Protein AF-A0A524DZW6-F1 (afdb_monomer_lite)

pLDDT: mean 92.87, std 7.72, range [63.53, 98.69]

Structure (mmCIF, N/CA/C/O backbone):
data_AF-A0A524DZW6-F1
#
_entry.id   AF-A0A524DZW6-F1
#
loop_
_atom_site.group_PDB
_atom_site.id
_atom_site.type_symbol
_atom_site.label_atom_id
_atom_site.label_alt_id
_atom_site.label_comp_id
_atom_site.label_asym_id
_atom_site.label_entity_id
_atom_site.label_seq_id
_atom_site.pdbx_PDB_ins_code
_atom_site.Cartn_x
_atom_site.Cartn_y
_atom_site.Cartn_z
_atom_site.occupancy
_atom_site.B_iso_or_equiv
_atom_site.auth_seq_id
_atom_site.auth_comp_id
_atom_site.auth_asym_id
_atom_site.auth_atom_id
_atom_site.pdbx_PDB_model_num
ATOM 1 N N . MET A 1 1 ? 22.801 -3.478 -17.482 1.00 74.00 1 MET A N 1
ATOM 2 C CA . MET A 1 1 ? 22.401 -4.750 -16.836 1.00 74.00 1 MET A CA 1
ATOM 3 C C . MET A 1 1 ? 21.561 -4.509 -15.580 1.00 74.00 1 MET A C 1
ATOM 5 O O . MET A 1 1 ? 20.403 -4.886 -15.605 1.00 74.00 1 MET A O 1
ATOM 9 N N . LEU A 1 2 ? 22.064 -3.828 -14.534 1.00 88.62 2 LEU A N 1
ATOM 10 C CA . LEU A 1 2 ? 21.329 -3.587 -13.270 1.00 88.62 2 LEU A CA 1
ATOM 11 C C . LEU A 1 2 ? 19.924 -2.978 -13.449 1.00 88.62 2 LEU A C 1
ATOM 13 O O . LEU A 1 2 ? 18.969 -3.442 -12.839 1.00 88.62 2 LEU A O 1
ATOM 17 N N . GLN A 1 3 ? 19.786 -1.984 -14.328 1.00 87.69 3 GLN A N 1
ATOM 18 C CA . GLN A 1 3 ? 18.504 -1.332 -14.609 1.00 87.69 3 GLN A CA 1
ATOM 19 C C . GLN A 1 3 ? 17.431 -2.309 -15.115 1.00 87.69 3 GLN A C 1
ATOM 21 O O . GLN A 1 3 ? 16.285 -2.220 -14.696 1.00 87.69 3 GLN A O 1
ATOM 26 N N . ILE A 1 4 ? 17.802 -3.269 -15.968 1.00 87.12 4 ILE A N 1
ATOM 27 C CA . ILE A 1 4 ? 16.864 -4.262 -16.514 1.00 87.12 4 ILE A CA 1
ATOM 28 C C . ILE A 1 4 ? 16.353 -5.167 -15.389 1.00 87.12 4 ILE A C 1
ATOM 30 O O . ILE A 1 4 ? 15.156 -5.424 -15.305 1.00 87.12 4 ILE A O 1
ATOM 34 N N . TYR A 1 5 ? 17.240 -5.584 -14.480 1.00 90.31 5 TYR A N 1
ATOM 35 C CA . TYR A 1 5 ? 16.850 -6.365 -13.308 1.00 90.31 5 TYR A CA 1
ATOM 36 C C . TYR A 1 5 ? 15.895 -5.586 -12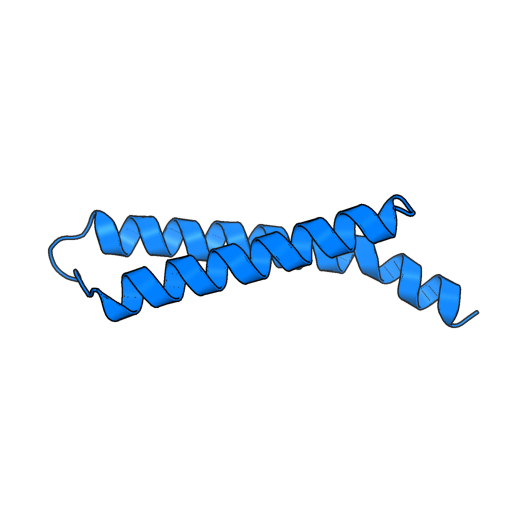.395 1.00 90.31 5 TYR A C 1
ATOM 38 O O . TYR A 1 5 ? 14.885 -6.135 -11.969 1.00 90.31 5 TYR A O 1
ATOM 46 N N . LEU A 1 6 ? 16.150 -4.301 -12.142 1.00 89.56 6 LEU A N 1
ATOM 47 C CA . LEU A 1 6 ? 15.265 -3.481 -11.307 1.00 89.56 6 LEU A CA 1
ATOM 48 C C . LEU A 1 6 ? 13.876 -3.298 -11.929 1.00 89.56 6 LEU A C 1
ATOM 50 O O . LEU A 1 6 ? 12.878 -3.487 -11.241 1.00 89.56 6 LEU A O 1
ATOM 54 N N . VAL A 1 7 ? 13.804 -3.014 -13.232 1.00 91.12 7 VAL A N 1
ATOM 55 C CA . VAL A 1 7 ? 12.521 -2.887 -13.943 1.00 91.12 7 VAL A CA 1
ATOM 56 C C . VAL A 1 7 ? 11.769 -4.220 -13.953 1.00 91.12 7 VAL A C 1
ATOM 58 O O . VAL A 1 7 ? 10.555 -4.246 -13.760 1.00 91.12 7 VAL A O 1
ATOM 61 N N . SER A 1 8 ? 12.489 -5.342 -14.081 1.00 92.44 8 SER A N 1
ATOM 62 C CA . SER A 1 8 ? 11.892 -6.683 -14.039 1.00 92.44 8 SER A CA 1
ATOM 63 C C . SER A 1 8 ? 11.189 -7.005 -12.709 1.00 92.44 8 SER A C 1
ATOM 65 O O . SER A 1 8 ? 10.271 -7.824 -12.680 1.00 92.44 8 SER A O 1
ATOM 67 N N . LEU A 1 9 ? 11.578 -6.333 -11.618 1.00 95.56 9 LEU A N 1
ATOM 68 C CA . LEU A 1 9 ? 10.999 -6.518 -10.285 1.00 95.56 9 LEU A CA 1
ATOM 69 C C . LEU A 1 9 ? 9.719 -5.708 -10.049 1.00 95.56 9 LEU A C 1
ATOM 71 O O . LEU A 1 9 ? 8.991 -6.024 -9.107 1.00 95.56 9 LEU A O 1
ATOM 75 N N . TYR A 1 10 ? 9.410 -4.705 -10.878 1.00 96.06 10 TYR A N 1
ATOM 76 C CA . TYR A 1 10 ? 8.241 -3.847 -10.660 1.00 96.06 10 TYR A CA 1
ATOM 77 C C . TYR A 1 10 ? 6.925 -4.619 -10.712 1.00 96.06 10 TYR A C 1
ATOM 79 O O . TYR A 1 10 ? 6.087 -4.427 -9.836 1.00 96.06 10 TYR A O 1
ATOM 87 N N . LEU A 1 11 ? 6.755 -5.544 -11.660 1.00 96.38 11 LEU A N 1
ATOM 88 C CA . LEU A 1 11 ? 5.528 -6.337 -11.749 1.00 96.38 11 LEU A CA 1
ATOM 89 C C . LEU A 1 11 ? 5.347 -7.302 -10.561 1.00 96.38 11 LEU A C 1
ATOM 91 O O . LEU A 1 11 ? 4.282 -7.267 -9.943 1.00 96.38 11 LEU A O 1
ATOM 95 N N . PRO A 1 12 ? 6.344 -8.123 -10.170 1.00 97.62 12 PRO A N 1
ATOM 96 C CA . PRO A 1 12 ? 6.246 -8.927 -8.952 1.00 97.62 12 PRO A CA 1
ATOM 97 C C . PRO A 1 12 ? 5.949 -8.101 -7.695 1.00 97.62 12 PRO A C 1
ATOM 99 O O . PRO A 1 12 ? 5.117 -8.507 -6.883 1.00 97.62 12 PRO A O 1
ATOM 102 N N . LEU A 1 13 ? 6.590 -6.935 -7.541 1.00 97.56 13 LEU A N 1
ATOM 103 C CA . LEU A 1 13 ? 6.331 -6.022 -6.425 1.00 97.56 13 LEU A CA 1
ATOM 104 C C . LEU A 1 13 ? 4.904 -5.473 -6.466 1.00 97.56 13 LEU A C 1
ATOM 106 O O . LEU A 1 13 ? 4.217 -5.515 -5.450 1.00 97.56 13 LEU A O 1
ATOM 110 N N . ALA A 1 14 ? 4.429 -5.023 -7.627 1.00 98.25 14 ALA A N 1
ATOM 111 C CA . ALA A 1 14 ? 3.064 -4.543 -7.801 1.00 98.25 14 ALA A CA 1
ATOM 112 C C . ALA A 1 14 ? 2.040 -5.595 -7.357 1.00 98.25 14 ALA A C 1
ATOM 114 O O . ALA A 1 14 ? 1.173 -5.308 -6.530 1.00 98.25 14 ALA A O 1
ATOM 115 N N . VAL A 1 15 ? 2.188 -6.833 -7.839 1.00 98.44 15 VAL A N 1
ATOM 116 C CA . VAL A 1 15 ? 1.304 -7.949 -7.477 1.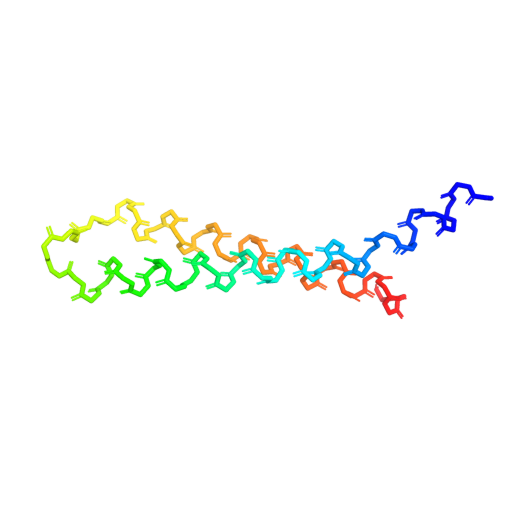00 98.44 15 VAL A CA 1
ATOM 117 C C . VAL A 1 15 ? 1.357 -8.227 -5.976 1.00 98.44 15 VAL A C 1
ATOM 119 O O . VAL A 1 15 ? 0.307 -8.327 -5.343 1.00 98.44 15 VAL A O 1
ATOM 122 N N . ALA A 1 16 ? 2.553 -8.303 -5.385 1.00 98.44 16 ALA A N 1
ATOM 123 C CA . ALA A 1 16 ? 2.705 -8.545 -3.953 1.00 98.44 16 ALA A CA 1
ATOM 124 C C . ALA A 1 16 ? 2.008 -7.461 -3.112 1.00 98.44 16 ALA A C 1
ATOM 126 O O . ALA A 1 16 ? 1.261 -7.778 -2.185 1.00 98.44 16 ALA A O 1
ATOM 127 N N . PHE A 1 17 ? 2.194 -6.188 -3.460 1.00 98.50 17 PHE A N 1
ATOM 128 C CA . PHE A 1 17 ? 1.570 -5.066 -2.761 1.00 98.50 17 PHE A CA 1
ATOM 129 C C . PHE A 1 17 ? 0.045 -5.055 -2.914 1.00 98.50 17 PHE A C 1
ATOM 131 O O . PHE A 1 17 ? -0.656 -4.861 -1.922 1.00 98.50 17 PHE A O 1
ATOM 138 N N . ILE A 1 18 ? -0.483 -5.328 -4.112 1.00 98.44 18 ILE A N 1
ATOM 139 C CA . ILE A 1 18 ? -1.934 -5.402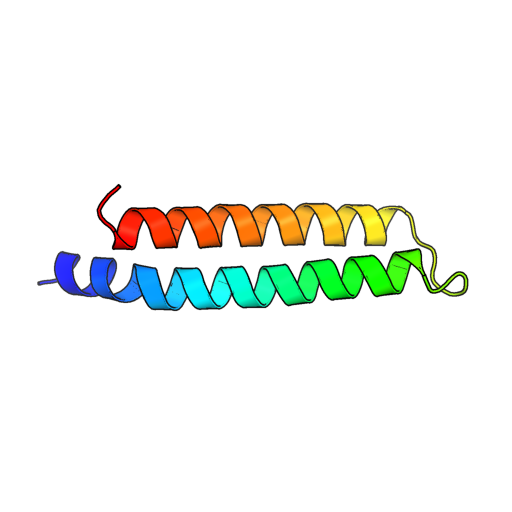 -4.352 1.00 98.44 18 ILE A CA 1
ATOM 140 C C . ILE A 1 18 ? -2.559 -6.549 -3.551 1.00 98.44 18 ILE A C 1
ATOM 142 O O . ILE A 1 18 ? -3.579 -6.348 -2.89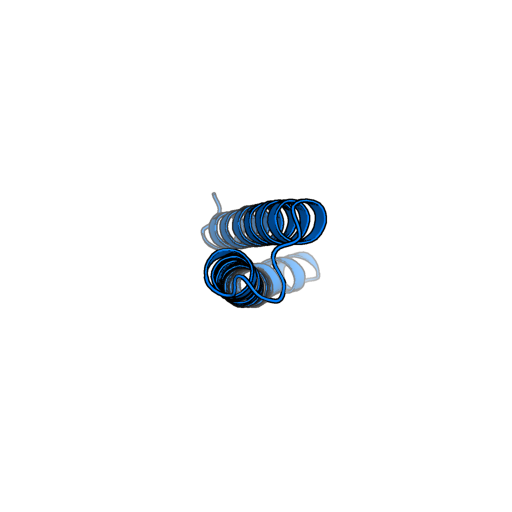4 1.00 98.44 18 ILE A O 1
ATOM 146 N N . VAL A 1 19 ? -1.942 -7.735 -3.542 1.00 98.69 19 VAL A N 1
ATOM 147 C CA . VAL A 1 19 ? -2.430 -8.876 -2.748 1.00 98.69 19 VAL A CA 1
ATOM 148 C C . VAL A 1 19 ? -2.445 -8.530 -1.258 1.00 98.69 19 VAL A C 1
ATOM 150 O O . VAL A 1 19 ? -3.449 -8.753 -0.581 1.00 98.69 19 VAL A O 1
ATOM 153 N N . MET A 1 20 ? -1.371 -7.924 -0.749 1.00 98.38 20 MET A N 1
ATOM 154 C CA . MET A 1 20 ? -1.308 -7.487 0.647 1.00 98.38 20 MET A CA 1
ATOM 155 C C . MET A 1 20 ? -2.349 -6.405 0.965 1.00 98.38 20 MET A C 1
ATOM 157 O O . MET A 1 20 ? -2.926 -6.419 2.052 1.00 98.38 20 MET A O 1
ATOM 161 N N . ALA A 1 21 ? -2.641 -5.504 0.023 1.00 98.38 21 ALA A N 1
ATOM 162 C CA . ALA A 1 21 ? -3.695 -4.505 0.173 1.00 98.38 21 ALA A CA 1
ATOM 163 C C . ALA A 1 21 ? -5.080 -5.154 0.285 1.00 98.38 21 ALA A C 1
ATOM 165 O O . ALA A 1 21 ? -5.850 -4.801 1.177 1.00 98.38 21 ALA A O 1
ATOM 166 N N . VAL A 1 22 ? -5.382 -6.142 -0.566 1.00 98.25 22 VAL A N 1
ATOM 167 C CA . VAL A 1 22 ? -6.640 -6.905 -0.505 1.00 98.25 22 VAL A CA 1
ATOM 168 C C . VAL A 1 22 ? -6.790 -7.596 0.850 1.00 98.25 22 VAL A C 1
ATOM 170 O O . VAL A 1 22 ? -7.857 -7.521 1.456 1.00 98.25 22 VAL A O 1
ATOM 173 N N . ILE A 1 23 ? -5.721 -8.205 1.370 1.00 98.00 23 ILE A N 1
ATOM 174 C CA . ILE A 1 23 ? -5.727 -8.825 2.703 1.00 98.00 23 ILE A CA 1
ATOM 175 C C . ILE A 1 23 ? -5.989 -7.774 3.794 1.00 98.00 23 ILE A C 1
ATOM 177 O O . ILE A 1 23 ? -6.820 -8.000 4.675 1.00 98.00 23 ILE A O 1
ATOM 181 N N . ALA A 1 24 ? -5.329 -6.613 3.731 1.00 97.25 24 ALA A N 1
ATOM 182 C CA . ALA A 1 24 ? -5.529 -5.527 4.691 1.00 97.25 24 ALA A CA 1
ATOM 183 C C . ALA A 1 24 ? -6.973 -4.992 4.679 1.00 97.25 24 ALA A C 1
ATOM 185 O O . ALA A 1 24 ? -7.552 -4.778 5.747 1.00 97.25 24 ALA A O 1
ATOM 186 N N . PHE A 1 25 ? -7.586 -4.843 3.501 1.00 96.81 25 PHE A N 1
ATOM 187 C CA . PHE A 1 25 ? -8.992 -4.448 3.385 1.00 96.81 25 PHE A CA 1
ATOM 188 C C . PHE A 1 25 ? -9.960 -5.550 3.826 1.00 96.81 25 PHE A C 1
ATOM 190 O O . PHE A 1 25 ? -10.947 -5.248 4.488 1.00 96.81 25 PHE A O 1
ATOM 197 N N . GLY A 1 26 ? -9.667 -6.824 3.560 1.00 94.88 26 GLY A N 1
ATOM 198 C CA . GLY A 1 26 ? -10.450 -7.926 4.127 1.00 94.88 26 GLY A CA 1
ATOM 199 C C . GLY A 1 26 ? -10.432 -7.900 5.659 1.00 94.88 26 GLY A C 1
ATOM 200 O O . GLY A 1 26 ? -11.461 -8.075 6.310 1.00 94.88 26 GLY A O 1
ATOM 201 N N . TRP A 1 27 ? -9.277 -7.590 6.253 1.00 92.88 27 TRP A N 1
ATOM 202 C CA . TRP A 1 27 ? -9.138 -7.437 7.701 1.00 92.88 27 TRP A CA 1
ATOM 203 C C . TRP A 1 27 ? -9.872 -6.206 8.255 1.00 92.88 27 TRP A C 1
ATOM 205 O O . TRP A 1 27 ? -10.374 -6.243 9.380 1.00 92.88 27 TRP A O 1
ATOM 215 N N . LEU A 1 28 ? -9.974 -5.124 7.477 1.00 93.81 28 LEU A N 1
ATOM 216 C CA . LEU A 1 28 ? -10.832 -3.981 7.799 1.00 93.81 28 LEU A CA 1
ATOM 217 C C . LEU A 1 28 ? -12.297 -4.426 7.906 1.00 93.81 28 LEU A C 1
ATOM 219 O O . LEU A 1 28 ? -12.937 -4.143 8.918 1.00 93.81 28 LEU A O 1
ATOM 223 N N . THR A 1 29 ? -12.800 -5.173 6.919 1.00 92.00 29 THR A N 1
ATOM 224 C CA . THR A 1 29 ? -14.173 -5.702 6.922 1.00 92.00 29 THR A CA 1
ATOM 225 C C . THR A 1 29 ? -14.443 -6.542 8.169 1.00 92.00 29 THR A C 1
ATOM 227 O O . THR A 1 29 ? -15.432 -6.311 8.862 1.00 92.00 29 THR A O 1
ATOM 230 N N . VAL A 1 30 ? -13.511 -7.429 8.538 1.00 91.19 30 VAL A N 1
ATOM 231 C CA . VAL A 1 30 ? -13.614 -8.238 9.766 1.00 91.19 30 VAL A CA 1
ATOM 232 C C . VAL A 1 30 ? -13.768 -7.360 11.012 1.00 91.19 30 VAL A C 1
ATOM 234 O O . VAL A 1 30 ? -14.624 -7.638 11.849 1.00 91.19 30 VAL A O 1
ATOM 237 N N . HIS A 1 31 ? -12.982 -6.289 11.145 1.00 88.69 31 HIS A N 1
ATOM 238 C CA . HIS A 1 31 ? -13.088 -5.387 12.298 1.00 88.69 31 HIS A CA 1
ATOM 239 C C . HIS A 1 31 ? -14.366 -4.544 12.318 1.00 88.69 31 HIS A C 1
ATOM 241 O O . HIS A 1 31 ? -14.803 -4.147 13.399 1.00 88.69 31 HIS A O 1
ATOM 247 N N . MET A 1 32 ? -14.934 -4.234 11.152 1.00 88.88 32 MET A N 1
ATOM 248 C CA . MET A 1 32 ? -16.166 -3.450 11.048 1.00 88.88 32 MET A CA 1
ATOM 249 C C . MET A 1 32 ? -17.409 -4.305 11.321 1.00 88.88 32 MET A C 1
ATOM 251 O O . MET A 1 32 ? -18.322 -3.843 12.000 1.00 88.88 32 MET A O 1
ATOM 255 N N . GLU A 1 33 ? -17.441 -5.545 10.828 1.00 88.25 33 GLU A N 1
ATOM 256 C CA . GLU A 1 33 ? -18.606 -6.434 10.937 1.00 88.25 33 GLU A CA 1
ATOM 257 C C . GLU A 1 33 ? -18.669 -7.182 12.277 1.00 88.25 33 GLU A C 1
ATOM 259 O O . GLU A 1 33 ? -19.752 -7.470 12.791 1.00 88.25 33 GLU A O 1
ATOM 264 N N . GLN A 1 34 ? -17.521 -7.485 12.887 1.00 79.69 34 GLN A N 1
ATOM 265 C CA . GLN A 1 34 ? -17.472 -8.176 14.175 1.00 79.69 34 GLN A CA 1
ATOM 266 C C . GLN A 1 34 ? -17.557 -7.166 15.327 1.00 79.69 34 GLN A C 1
ATOM 268 O O . GLN A 1 34 ? -16.546 -6.680 15.840 1.00 79.69 34 GLN A O 1
ATOM 273 N N . SER A 1 35 ? -18.777 -6.919 15.812 1.00 63.53 35 SER A N 1
ATOM 274 C CA . SER A 1 35 ? -19.055 -6.063 16.981 1.00 63.53 35 SER A CA 1
ATOM 275 C C . SER A 1 35 ? -18.258 -6.445 18.240 1.00 63.53 35 SER A C 1
ATOM 277 O O . SER A 1 35 ? -17.971 -5.593 19.079 1.00 63.53 35 SER A O 1
ATOM 279 N N . ARG A 1 36 ? -17.827 -7.709 18.358 1.00 68.56 36 ARG A N 1
ATOM 280 C CA . ARG A 1 36 ? -17.035 -8.228 19.486 1.00 68.56 36 ARG A CA 1
ATOM 281 C C . ARG A 1 36 ? -15.594 -7.697 19.536 1.00 68.56 36 ARG A C 1
ATOM 283 O O . ARG A 1 36 ? -14.979 -7.713 20.602 1.00 68.56 36 ARG A O 1
ATOM 290 N N . HIS A 1 37 ? -15.052 -7.228 18.412 1.00 67.00 37 HIS A N 1
ATOM 291 C CA . HIS A 1 37 ? -13.678 -6.721 18.302 1.00 67.00 37 HIS A CA 1
ATOM 292 C C . HIS A 1 37 ? -13.612 -5.318 17.689 1.00 67.00 37 HIS A C 1
ATOM 294 O O . HIS A 1 37 ? -12.578 -4.930 17.135 1.00 67.00 37 HIS A O 1
ATOM 300 N N . TYR A 1 38 ? -14.696 -4.549 17.818 1.00 77.50 38 TYR A N 1
ATOM 301 C CA . TYR A 1 38 ? -14.763 -3.189 17.308 1.00 77.50 38 TYR A CA 1
ATOM 302 C C . TYR A 1 38 ? -13.724 -2.307 18.006 1.00 77.50 38 TYR A C 1
ATOM 304 O O . TYR A 1 38 ? -13.810 -2.001 19.196 1.00 77.50 38 TYR A O 1
ATOM 312 N N . SER A 1 39 ? -12.702 -1.918 17.253 1.00 87.62 39 SER A N 1
ATOM 313 C CA . SER A 1 39 ? -11.611 -1.088 17.737 1.00 87.62 39 SER A CA 1
ATOM 314 C C . SER A 1 39 ? -11.284 -0.060 16.670 1.00 87.62 39 SER A C 1
ATOM 316 O O . SER A 1 39 ? -10.631 -0.366 15.673 1.00 87.62 39 SER A O 1
ATOM 318 N N . VAL A 1 40 ? -11.727 1.176 16.905 1.00 89.75 40 VAL A N 1
ATOM 319 C CA . VAL A 1 40 ? -11.465 2.335 16.040 1.00 89.75 40 VAL A CA 1
ATOM 320 C C . VAL A 1 40 ? -9.993 2.438 15.608 1.00 89.75 40 VAL A C 1
ATOM 322 O O . VAL A 1 40 ? -9.763 2.581 14.408 1.00 89.75 40 VAL A O 1
ATOM 325 N N . PRO A 1 41 ? -8.979 2.300 16.493 1.00 92.25 41 PRO A N 1
ATOM 326 C CA . PRO A 1 41 ? -7.587 2.370 16.046 1.00 92.25 41 PRO A CA 1
ATOM 327 C C . PRO A 1 41 ? -7.195 1.228 15.097 1.00 92.25 41 PRO A C 1
ATOM 329 O O . PRO A 1 41 ? -6.410 1.451 14.181 1.00 92.25 41 PRO A O 1
ATOM 332 N N . ARG A 1 42 ? -7.753 0.019 15.252 1.00 90.75 42 ARG A N 1
ATOM 333 C CA . ARG A 1 42 ? -7.468 -1.113 14.348 1.00 90.75 42 ARG A CA 1
ATOM 334 C C . ARG A 1 42 ? -8.134 -0.946 12.985 1.00 90.75 42 ARG A C 1
ATOM 336 O O . ARG A 1 42 ? -7.532 -1.269 11.962 1.00 90.75 42 ARG A O 1
ATOM 343 N N . ILE A 1 43 ? -9.350 -0.405 12.971 1.00 93.25 43 ILE A N 1
ATOM 344 C CA . ILE A 1 43 ? -10.076 -0.036 11.749 1.00 93.25 43 ILE A CA 1
ATOM 345 C C . ILE A 1 43 ? -9.285 1.040 10.997 1.00 93.25 43 ILE A C 1
ATOM 347 O O . ILE A 1 43 ? -8.949 0.858 9.831 1.00 93.25 43 ILE A O 1
ATOM 351 N N . ALA A 1 44 ? -8.891 2.118 11.680 1.00 94.88 44 ALA A N 1
ATOM 352 C CA . ALA A 1 44 ? -8.090 3.178 11.074 1.00 94.88 44 ALA A CA 1
ATOM 353 C C . ALA A 1 44 ? -6.750 2.647 10.537 1.00 94.88 44 ALA A C 1
ATOM 355 O O . ALA A 1 44 ? -6.372 2.959 9.411 1.00 94.88 44 ALA A O 1
ATOM 356 N N . PHE A 1 45 ? -6.057 1.799 11.303 1.00 95.06 45 PHE A N 1
ATOM 357 C CA . PHE A 1 45 ? -4.786 1.217 10.878 1.00 95.06 45 PHE A CA 1
ATOM 358 C C . PHE A 1 45 ? -4.931 0.307 9.654 1.00 95.06 45 PHE A C 1
ATOM 360 O O . PHE A 1 45 ? -4.153 0.434 8.714 1.00 95.06 45 PHE A O 1
ATOM 367 N N . SER A 1 46 ? -5.926 -0.586 9.634 1.00 95.62 46 SER A N 1
ATOM 368 C CA . SER A 1 46 ? -6.170 -1.472 8.483 1.00 95.62 46 SER A CA 1
ATOM 369 C C . SER A 1 46 ? -6.552 -0.693 7.224 1.00 95.62 46 SER A C 1
ATOM 371 O O . SER A 1 46 ? -6.051 -1.009 6.146 1.00 95.62 46 SER A O 1
ATOM 373 N N . LEU A 1 47 ? -7.342 0.376 7.364 1.00 96.88 47 LEU A N 1
ATOM 374 C CA . LEU A 1 47 ? -7.670 1.281 6.264 1.00 96.88 47 LEU A CA 1
ATOM 375 C C . LEU A 1 47 ? -6.427 2.008 5.724 1.00 96.88 47 LEU A C 1
ATOM 377 O O . LEU A 1 47 ? -6.185 1.985 4.519 1.00 96.88 47 LEU A O 1
ATOM 381 N N . VAL A 1 48 ? -5.619 2.618 6.599 1.00 98.00 48 VAL A N 1
ATOM 382 C CA . VAL A 1 48 ? -4.388 3.327 6.203 1.00 98.00 48 VAL A CA 1
ATOM 383 C C . VAL A 1 48 ? -3.386 2.368 5.562 1.00 98.00 48 VAL A C 1
ATOM 385 O O . VAL A 1 48 ? -2.831 2.674 4.508 1.00 98.00 48 VAL A O 1
ATOM 388 N N . LEU A 1 49 ? -3.180 1.194 6.162 1.00 98.06 49 LEU A N 1
ATOM 389 C CA . LEU A 1 49 ? -2.268 0.181 5.642 1.00 98.06 49 LEU A CA 1
ATOM 390 C C . LEU A 1 49 ? -2.726 -0.333 4.272 1.00 98.06 49 LEU A C 1
ATOM 392 O O . LEU A 1 49 ? -1.917 -0.391 3.349 1.00 98.06 49 LEU A O 1
ATOM 396 N N . GLY A 1 50 ? -4.014 -0.656 4.119 1.00 98.25 50 GLY A N 1
ATOM 397 C CA . GLY A 1 50 ? -4.584 -1.086 2.842 1.00 98.25 50 GLY A CA 1
ATOM 398 C C . GLY A 1 50 ? -4.439 -0.022 1.756 1.00 98.25 50 GLY A C 1
ATOM 399 O O . GLY A 1 50 ? -3.996 -0.333 0.652 1.00 98.25 50 GLY A O 1
ATOM 400 N N . ALA A 1 51 ? -4.728 1.244 2.074 1.00 98.38 51 ALA A N 1
ATOM 401 C CA . ALA A 1 51 ? -4.587 2.355 1.135 1.00 98.38 51 ALA A CA 1
ATOM 402 C C . ALA A 1 51 ? -3.128 2.582 0.704 1.00 98.38 51 ALA A C 1
ATOM 404 O O . ALA A 1 51 ? -2.867 2.769 -0.485 1.00 98.38 51 ALA A O 1
ATOM 405 N N . LEU A 1 52 ? -2.175 2.518 1.641 1.00 98.50 52 LEU A N 1
ATOM 406 C CA . LEU A 1 52 ? -0.746 2.630 1.334 1.00 98.50 52 LEU A CA 1
ATOM 407 C C . LEU A 1 52 ? -0.276 1.488 0.433 1.00 98.50 52 LEU A C 1
ATOM 409 O O . LEU A 1 52 ? 0.362 1.734 -0.590 1.00 98.50 52 LEU A O 1
ATOM 413 N N . LEU A 1 53 ? -0.612 0.246 0.788 1.00 98.56 53 LEU A N 1
ATOM 414 C CA . LEU A 1 53 ? -0.230 -0.929 0.007 1.00 98.56 53 LEU A CA 1
ATOM 415 C C . LEU A 1 53 ? -0.826 -0.882 -1.401 1.00 98.56 53 LEU A C 1
ATOM 417 O O . LEU A 1 53 ? -0.118 -1.149 -2.369 1.00 98.56 53 LEU A O 1
ATOM 421 N N . LEU A 1 54 ? -2.094 -0.485 -1.527 1.00 98.56 54 LEU A N 1
ATOM 422 C CA . LEU A 1 54 ? -2.743 -0.341 -2.824 1.00 98.56 54 LEU A CA 1
ATOM 423 C C . LEU A 1 54 ? -2.088 0.768 -3.652 1.00 98.56 54 LEU A C 1
ATOM 425 O O . LEU A 1 54 ? -1.804 0.557 -4.827 1.00 98.56 54 LEU A O 1
ATOM 429 N N . GLY A 1 55 ? -1.807 1.921 -3.039 1.00 98.38 55 GLY A N 1
ATOM 430 C CA . GLY A 1 55 ? -1.144 3.044 -3.697 1.00 98.38 55 GLY A CA 1
ATOM 431 C C . GLY A 1 55 ? 0.227 2.662 -4.253 1.00 98.38 55 GLY A C 1
ATOM 432 O O . GLY A 1 55 ? 0.495 2.897 -5.430 1.00 98.38 55 GLY A O 1
ATOM 433 N N . PHE A 1 56 ? 1.068 2.002 -3.451 1.00 98.25 56 PHE A N 1
ATOM 434 C CA . PHE A 1 56 ? 2.361 1.495 -3.918 1.00 98.25 56 PHE A CA 1
ATOM 435 C C . PHE A 1 56 ? 2.215 0.384 -4.963 1.00 98.25 56 PHE A C 1
ATOM 437 O O . PHE A 1 56 ? 2.950 0.381 -5.946 1.00 98.25 56 PHE A O 1
ATOM 444 N N . GLY A 1 57 ? 1.254 -0.525 -4.797 1.00 98.25 57 GLY A N 1
ATOM 445 C CA . GLY A 1 57 ? 0.980 -1.581 -5.770 1.00 98.25 57 GLY A CA 1
ATOM 446 C C . GLY A 1 57 ? 0.607 -1.025 -7.145 1.00 98.25 57 GLY A C 1
ATOM 447 O O . GLY A 1 57 ? 1.194 -1.420 -8.151 1.00 98.25 57 GLY A O 1
ATOM 448 N N . ILE A 1 58 ? -0.300 -0.045 -7.181 1.00 98.25 58 ILE A N 1
ATOM 449 C CA . ILE A 1 58 ? -0.669 0.676 -8.406 1.00 98.25 58 ILE A CA 1
ATOM 450 C C . ILE A 1 58 ? 0.537 1.438 -8.958 1.00 98.25 58 ILE A C 1
ATOM 452 O O . ILE A 1 58 ? 0.797 1.372 -10.155 1.00 98.25 58 ILE A O 1
ATOM 456 N N . HIS A 1 59 ? 1.303 2.123 -8.109 1.00 98.00 59 HIS A N 1
ATOM 457 C CA . HIS A 1 59 ? 2.487 2.861 -8.542 1.00 98.00 59 HIS A CA 1
ATOM 458 C C . HIS A 1 59 ? 3.517 1.955 -9.238 1.00 98.00 59 HIS A C 1
ATOM 460 O O . HIS A 1 59 ? 3.949 2.265 -10.345 1.00 98.00 59 HIS A O 1
ATOM 466 N N . PHE A 1 60 ? 3.858 0.800 -8.656 1.00 97.75 60 PHE A N 1
ATOM 467 C CA . PHE A 1 60 ? 4.760 -0.163 -9.297 1.00 97.75 60 PHE A CA 1
ATOM 468 C C . PHE A 1 60 ? 4.169 -0.765 -10.577 1.00 97.75 60 PHE A C 1
ATOM 470 O O . PHE A 1 60 ? 4.907 -1.037 -11.523 1.00 97.75 60 PHE A O 1
ATOM 477 N N . MET A 1 61 ? 2.846 -0.940 -10.636 1.00 97.56 61 MET A N 1
ATOM 478 C CA . MET A 1 61 ? 2.167 -1.394 -11.849 1.00 97.56 61 MET A CA 1
ATOM 479 C C . MET A 1 61 ? 2.291 -0.368 -12.983 1.00 97.56 61 MET A C 1
ATOM 481 O O . MET A 1 61 ? 2.545 -0.751 -14.121 1.00 97.56 61 MET A O 1
ATOM 485 N N . LEU A 1 62 ? 2.158 0.927 -12.683 1.00 97.25 62 LEU A N 1
ATOM 486 C CA . LEU A 1 62 ? 2.345 2.002 -13.664 1.00 97.25 62 LEU A CA 1
ATOM 487 C C . LEU A 1 62 ? 3.792 2.051 -14.166 1.00 97.25 62 LEU A C 1
ATOM 489 O O . LEU A 1 62 ? 4.010 2.010 -15.378 1.00 97.25 62 LEU A O 1
ATOM 493 N N . LEU A 1 63 ? 4.765 1.968 -13.251 1.00 95.56 63 LEU A N 1
ATOM 494 C CA . LEU A 1 63 ? 6.186 1.904 -13.605 1.00 95.56 63 LEU A CA 1
ATOM 495 C C . LEU A 1 63 ? 6.509 0.711 -14.516 1.00 95.56 63 LEU A C 1
ATOM 497 O O . LEU A 1 63 ? 7.338 0.829 -15.416 1.00 95.56 63 LEU A O 1
ATOM 501 N N . TRP A 1 64 ? 5.847 -0.433 -14.317 1.00 95.19 64 TRP A N 1
ATOM 502 C CA . TRP A 1 64 ? 5.979 -1.592 -15.203 1.00 95.19 64 TRP A CA 1
ATOM 503 C C . TRP A 1 64 ? 5.473 -1.316 -16.627 1.00 95.19 64 TRP A C 1
ATOM 505 O O . TRP A 1 64 ? 6.097 -1.753 -17.593 1.00 95.19 64 TRP A O 1
ATOM 515 N N . PHE A 1 65 ? 4.373 -0.574 -16.771 1.00 95.38 65 PHE A N 1
ATOM 516 C CA . PHE A 1 65 ? 3.864 -0.136 -18.076 1.00 95.38 65 PHE A CA 1
ATOM 517 C C . PHE A 1 65 ? 4.670 1.021 -18.691 1.00 95.38 65 PHE A C 1
ATOM 519 O O . PHE A 1 65 ? 4.413 1.390 -19.836 1.00 95.38 65 PHE A O 1
ATOM 526 N N . GLY A 1 66 ? 5.654 1.565 -17.968 1.00 90.50 66 GLY A N 1
ATOM 527 C CA . GLY A 1 66 ? 6.481 2.684 -18.420 1.00 90.50 66 GLY A CA 1
ATOM 528 C C . GLY A 1 66 ? 5.810 4.051 -18.271 1.00 90.50 66 GLY A C 1
ATOM 529 O O . GLY A 1 66 ? 6.178 4.974 -18.998 1.00 90.50 66 GLY A O 1
ATOM 530 N N . ILE A 1 67 ? 4.831 4.163 -17.364 1.00 89.19 67 ILE A N 1
ATOM 531 C CA . ILE A 1 67 ? 4.121 5.398 -16.995 1.00 89.19 67 ILE A CA 1
ATOM 532 C C . ILE A 1 67 ? 4.609 5.851 -15.619 1.00 89.19 67 ILE A C 1
ATOM 534 O O . ILE A 1 67 ? 4.930 7.051 -15.484 1.00 89.19 67 ILE A O 1
#

Radius of gyration: 15.29 Å; chains: 1; bounding box: 42×14×38 Å

Secondary structure (DSSP, 8-state):
-HHHHHHHTHHHHHHHHHHHHHHHHHHHHHHHH-GGG--HHHHHHHHHHHHHHHHHHHHHHHHHHT-

Sequence (67 aa):
MLQIYLVSLYLPLAVAFIVMAVIAFGWLTVHMEQSRHYSVPRIAFSLVLGALLLGFGIHFMLLWFGI

Foldseek 3Di:
DVVVVVLVCLLVLLVVLLVVLVVLVVVLVVCVPPPVNPDPVSNVVSVVSSVVSNVSSVVSVVVNVVD

=== Feature glossary ===
Annotated list of the representations used here:

Nearest PDB structures. The Foldseek neighbor list gives the closest experimentally determined structures in the PDB, ranked by structural alignment. TM-score near 1 means near-identical fold; near 0.3 means only rough topol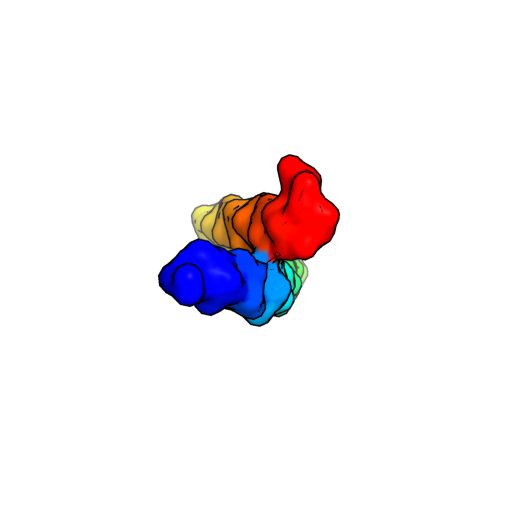ogy match. This is how one finds what a novel AlphaFold prediction most resembles in the solved-structure universe.

Foldseek 3Di. Foldseek's 3Di representation compresses backbone geometry into a per-residue letter drawn from a learned twenty-state alphabet. It captures the tertiary interaction pattern around each residue — which residues are packed against it in space, regardless of where they are in sequence.

Radius of gyration, Cα contacts, bounding box. Radius of gyrat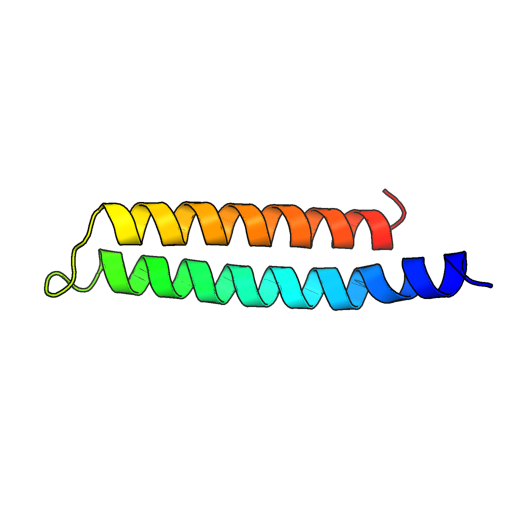ion (Rg) is the root-mean-square distance of Cα atoms from their centroid — a single number for overall size and compactness. A globular domain of N residues has Rg ≈ 2.2·N^0.38 Å; an extended or disordered chain has a much larger Rg. The Cα contact count is the number of residue pairs whose Cα atoms are within 8 Å and are more than four positions apart in sequence — a standard proxy for tertiary packing density. The bounding box is the smallest axis-aligned box enclosing all Cα atoms.

InterPro / GO / CATH / organism. The annotation block draws on four external resources. InterPro: which protein families and domains the sequence belongs to. GO: standardized terms for what the protein does, what process it participates in, and where in the cell it acts. CATH: which structural fold it has in the CATH hierarchy. Organism: the species of origin.

mmCIF coordinates. The mmCIF block holds the 3D Cartesian coordinates of each backbone atom (N, Cα, C, O) in ångströms. mmCIF is the PDB's canonical archive format — a tagged-loop text representation of the atomic model.

pLDDT. pLDDT is the predicted lDDT-Cα score: AlphaFold's confidence that the local environment of each residue (all inter-atomic distances within 15 Å) is correctly placed. It is a per-residue number between 0 and 100, with higher meaning more reliable.

Backbone torsions (φ/ψ). φ (phi) and ψ (psi) are the two rotatable backbone dihedrals per residue: φ is the C(i-1)–N–Cα–C torsion, ψ is the N–Cα–C–N(i+1) torsion, both in degrees on (−180°, 180°]. α-helical residues cluster near (−60°, −45°); β-strand residues near (−120°, +130°). A Ramachandran plot is simply a scatter of (φ, ψ) for every residue.

B-factor. For experimental (PDB) structures, the B-factor (temperature factor) quantifies the positional spread of each atom in the crystal — a combination of thermal vibration and static disorder — in units of Å². High B-factors mark flexible loops or poorly resolved regions; low B-factors mark the rigid, well-ordered core.

Secondary structure (3-state, P-SEA). SS3 is a coarse helix/strand/coil call (letters a/b/c) made by the P-SEA algorithm from inter-Cα distances and dihedrals. It is less detailed than DSSP but needs only Cα positions.

Predicted aligned error. Predicted aligned error is AlphaFold's pairwise confidence. Unlike pLDDT (per-residue), PAE is per-residue-pair and captures whether two parts of the structure are correctly placed relative to each other. Units are ångströms of expected positional error.

Solvent-accessible surface area. Solvent-accessible surface area (SASA) is the area in Å² traced out by the centre of a 1.4 Å probe sphere (a water molecule) rolled over the protein's van der Waals surface (Shrake–Rupley / Lee–Richards construction). Buried residues have near-zero SASA; fully exposed residues can exceed 200 Å². The total SASA scales roughly with the number of surface residues.

Secondary structure (8-state, DSSP). The SS8 string is DSSP's per-residue secondary-structure call. α-helix (H) means an i→i+4 H-bond ladder; β-strand (E) means the residue participates in a β-sheet; 3₁₀ (G) and π (I) are tighter and wider helices; T/S are turns/bends; '-' is loop.

Rendered structure images. Structure images are PyMOL renders from six orthogonal camera directions. Cartoon representation draws helices as coils and strands as arrows; sticks shows the backbone as bonds; surface shows the solvent-excluded envelope. Rainbow coloring maps sequence position to hue (blue→red, N→C); chain coloring assigns a distinct color per polypeptide.

Sequence. The amino-acid sequence is the protein's primary structure: the linear order of residues from the N-terminus to the C-terminus, written in one-letter code. Everything else here — the 3D coordinates, the secondary structure, the domain annotations — is ultimately a consequence of this string.

Contact-map, Ramachandran, and PAE plots. Three diagnostic plots accompany the record. The Cα contact map visualizes the tertiary structure as a 2D adjacency matrix (8 Å cutoff, sequence-local contacts suppressed). The Ramachandran plot shows the distribution of backbone (φ, ψ) torsions, with points in the α and β basins reflecting secondary structure content. The PAE plot shows AlphaFold's inter-residue confidence as a color matrix.